Protein AF-A0A7V2REK2-F1 (afdb_monomer_lite)

Structure (mmCIF, N/CA/C/O backbone):
data_AF-A0A7V2REK2-F1
#
_entry.id   AF-A0A7V2REK2-F1
#
loop_
_atom_site.group_PDB
_atom_site.id
_atom_site.type_symbol
_atom_site.label_atom_id
_atom_site.label_alt_id
_atom_site.label_comp_id
_atom_site.label_asym_id
_atom_site.label_entity_id
_atom_site.label_seq_id
_atom_site.pdbx_PDB_ins_code
_atom_site.Cartn_x
_atom_site.Cartn_y
_atom_site.Cartn_z
_atom_site.occupancy
_atom_site.B_iso_or_equiv
_atom_site.auth_seq_id
_atom_site.auth_comp_id
_atom_site.auth_asym_id
_atom_site.auth_atom_id
_atom_site.pdbx_PDB_model_num
ATOM 1 N N . MET A 1 1 ? 23.535 -4.166 -19.316 1.00 35.09 1 MET A N 1
ATOM 2 C CA . MET A 1 1 ? 22.472 -5.156 -19.041 1.00 35.09 1 MET A CA 1
ATOM 3 C C . MET A 1 1 ? 22.459 -5.411 -17.543 1.00 35.09 1 MET A C 1
ATOM 5 O O . MET A 1 1 ? 23.514 -5.783 -17.042 1.00 35.09 1 MET A O 1
ATOM 9 N N . PRO A 1 2 ? 21.373 -5.144 -16.797 1.00 42.91 2 PRO A N 1
ATOM 10 C CA . PRO A 1 2 ? 21.335 -5.488 -15.381 1.00 42.91 2 PRO A CA 1
ATOM 11 C C . PRO A 1 2 ? 21.241 -7.012 -15.269 1.00 42.91 2 PRO A C 1
ATOM 13 O O . PRO A 1 2 ? 20.377 -7.633 -15.882 1.00 42.91 2 PRO A O 1
ATOM 16 N N . THR A 1 3 ? 22.185 -7.610 -14.554 1.00 43.03 3 THR A N 1
ATOM 17 C CA . THR A 1 3 ? 22.323 -9.055 -14.364 1.00 43.03 3 THR A CA 1
ATOM 18 C C . THR A 1 3 ? 21.290 -9.569 -13.356 1.00 43.03 3 THR A C 1
ATOM 20 O O . THR A 1 3 ? 20.980 -8.892 -12.370 1.00 43.03 3 THR A O 1
ATOM 23 N N . GLU A 1 4 ? 20.768 -10.778 -13.587 1.00 47.44 4 GLU A N 1
ATOM 24 C CA . GLU A 1 4 ? 19.707 -11.440 -12.802 1.00 47.44 4 GLU A CA 1
ATOM 25 C C . GLU A 1 4 ? 19.963 -11.483 -11.279 1.00 47.44 4 GLU A C 1
ATOM 27 O O . GLU A 1 4 ? 19.023 -11.529 -10.479 1.00 47.44 4 GLU A O 1
ATOM 32 N N . ASP A 1 5 ? 21.229 -11.400 -10.869 1.00 49.59 5 ASP A N 1
ATOM 33 C CA . ASP A 1 5 ? 21.678 -11.406 -9.474 1.00 49.59 5 ASP A CA 1
ATOM 34 C C . ASP A 1 5 ? 21.221 -10.152 -8.690 1.00 49.59 5 ASP A C 1
ATOM 36 O O . ASP A 1 5 ? 20.865 -10.198 -7.506 1.00 49.59 5 ASP A O 1
ATOM 40 N N . THR A 1 6 ? 21.098 -9.016 -9.384 1.00 59.19 6 THR A N 1
ATOM 41 C CA . THR A 1 6 ? 20.696 -7.728 -8.795 1.00 59.19 6 THR A CA 1
ATOM 42 C C . THR A 1 6 ? 19.248 -7.751 -8.285 1.00 59.19 6 THR A C 1
ATOM 44 O O . THR A 1 6 ? 18.934 -7.148 -7.250 1.00 59.19 6 THR A O 1
ATOM 47 N N . HIS A 1 7 ? 18.366 -8.487 -8.972 1.00 61.00 7 HIS A N 1
ATOM 48 C CA . HIS A 1 7 ? 16.931 -8.546 -8.672 1.00 61.00 7 HIS A CA 1
ATOM 49 C C . HIS A 1 7 ? 16.611 -9.431 -7.459 1.00 61.00 7 HIS A C 1
ATOM 51 O O . HIS A 1 7 ? 15.759 -9.065 -6.641 1.00 61.00 7 HIS A O 1
ATOM 57 N N . ARG A 1 8 ? 17.316 -10.562 -7.281 1.00 62.94 8 ARG A N 1
ATOM 58 C CA . ARG A 1 8 ? 17.163 -11.408 -6.078 1.00 62.94 8 ARG A CA 1
ATOM 59 C C . ARG A 1 8 ? 17.616 -10.676 -4.819 1.00 62.94 8 ARG A C 1
ATOM 61 O O . ARG A 1 8 ? 16.906 -10.704 -3.811 1.00 62.94 8 ARG A O 1
ATOM 68 N N . GLY A 1 9 ? 18.748 -9.973 -4.897 1.00 74.12 9 GLY A N 1
ATOM 69 C CA . GLY A 1 9 ? 19.238 -9.142 -3.799 1.00 74.12 9 GLY A CA 1
ATOM 70 C C . GLY A 1 9 ? 18.261 -8.023 -3.435 1.00 74.12 9 GLY A C 1
ATOM 71 O O . GLY A 1 9 ? 18.028 -7.771 -2.256 1.00 74.12 9 GLY A O 1
ATOM 72 N N . HIS A 1 10 ? 17.629 -7.388 -4.427 1.00 76.12 10 HIS A N 1
ATOM 73 C CA . HIS A 1 10 ? 16.693 -6.283 -4.199 1.00 76.12 10 HIS A CA 1
ATOM 74 C C . HIS A 1 10 ? 15.472 -6.683 -3.369 1.00 76.12 10 HIS A C 1
ATOM 76 O O . HIS A 1 10 ? 15.188 -6.060 -2.346 1.00 76.12 10 HIS A O 1
ATOM 82 N N . ARG A 1 11 ? 14.786 -7.763 -3.757 1.00 78.38 11 ARG A N 1
ATOM 83 C CA . ARG A 1 11 ? 13.596 -8.247 -3.041 1.00 78.38 11 ARG A CA 1
ATOM 84 C C . ARG A 1 11 ? 13.916 -8.616 -1.594 1.00 78.38 11 ARG A C 1
ATOM 86 O O . ARG A 1 11 ? 13.159 -8.270 -0.688 1.00 78.38 11 ARG A O 1
ATOM 93 N N . LYS A 1 12 ? 15.045 -9.298 -1.376 1.00 84.31 12 LYS A N 1
ATOM 94 C CA . LYS A 1 12 ? 15.512 -9.653 -0.032 1.00 84.31 12 LYS A CA 1
ATOM 95 C C . LYS A 1 12 ? 15.75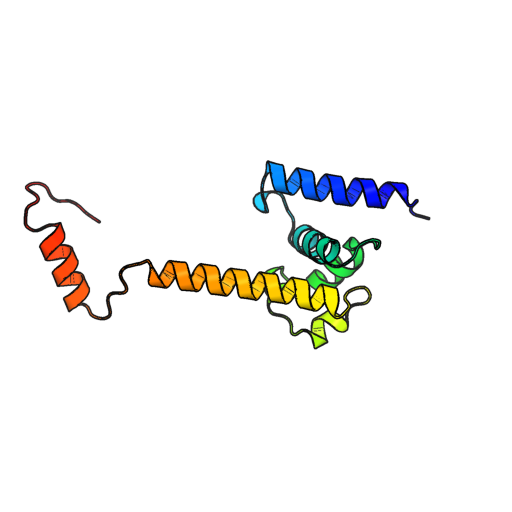5 -8.396 0.811 1.00 84.31 12 LYS A C 1
ATOM 97 O O . LYS A 1 12 ? 15.224 -8.316 1.913 1.00 84.31 12 LYS A O 1
ATOM 102 N N . ARG A 1 13 ? 16.439 -7.386 0.257 1.00 85.94 13 ARG A N 1
ATOM 103 C CA . ARG A 1 13 ? 16.687 -6.102 0.937 1.00 85.94 13 ARG A CA 1
ATOM 104 C C . ARG A 1 13 ? 15.401 -5.357 1.292 1.00 85.94 13 ARG A C 1
ATOM 106 O O . ARG A 1 13 ? 15.293 -4.870 2.412 1.00 85.94 13 ARG A O 1
ATOM 113 N N . LEU A 1 14 ? 14.420 -5.282 0.386 1.00 86.88 14 LEU A N 1
ATOM 114 C CA . LEU A 1 14 ? 13.128 -4.651 0.693 1.00 86.88 14 LEU A CA 1
ATOM 115 C C . LEU A 1 14 ? 12.398 -5.394 1.815 1.00 86.88 14 LEU A C 1
ATOM 117 O O . LEU A 1 14 ? 11.883 -4.767 2.737 1.00 86.88 14 LEU A O 1
ATOM 121 N N . ARG A 1 15 ? 12.396 -6.730 1.789 1.00 86.50 15 ARG A N 1
ATOM 122 C CA . ARG A 1 15 ? 11.782 -7.530 2.854 1.00 86.50 15 ARG A CA 1
ATOM 123 C C . ARG A 1 15 ? 12.475 -7.319 4.201 1.00 86.50 15 ARG A C 1
ATOM 125 O O . ARG A 1 15 ? 11.797 -7.125 5.202 1.00 86.50 15 ARG A O 1
ATOM 132 N N . GLU A 1 16 ? 13.804 -7.328 4.235 1.00 90.62 16 GLU A N 1
ATOM 133 C CA . GLU A 1 16 ? 14.584 -7.072 5.455 1.00 90.62 16 GLU A CA 1
ATOM 134 C C . GLU A 1 16 ? 14.349 -5.656 5.993 1.00 90.62 16 GLU A C 1
ATOM 136 O O . GLU A 1 16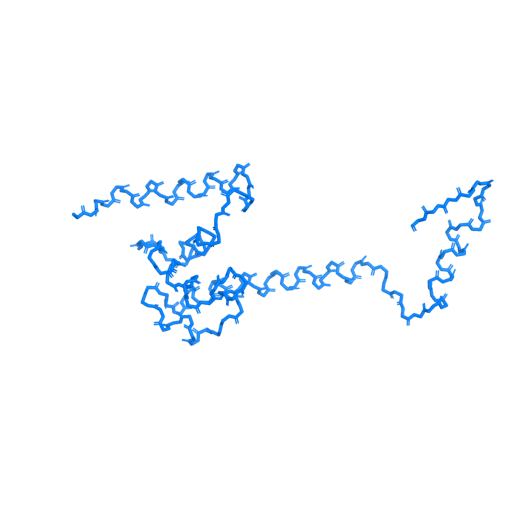 ? 14.141 -5.475 7.193 1.00 90.62 16 GLU A O 1
ATOM 141 N N . LYS A 1 17 ? 14.300 -4.657 5.105 1.00 91.44 17 LYS A N 1
ATOM 142 C CA . LYS A 1 17 ? 13.964 -3.270 5.447 1.00 91.44 17 LYS A CA 1
ATOM 143 C C . LYS A 1 17 ? 12.568 -3.173 6.069 1.00 91.44 17 LYS A C 1
ATOM 145 O O . LYS A 1 17 ? 12.416 -2.557 7.120 1.00 91.44 17 LYS A O 1
ATOM 150 N N . PHE A 1 18 ? 11.569 -3.835 5.479 1.00 91.50 18 PHE A N 1
ATOM 151 C CA . PHE A 1 18 ? 10.213 -3.891 6.035 1.00 91.50 18 PHE A CA 1
ATOM 152 C C . PHE A 1 18 ? 10.189 -4.535 7.425 1.00 91.50 18 PHE A C 1
ATOM 154 O O . PHE A 1 18 ? 9.593 -3.981 8.342 1.00 91.50 18 PHE A O 1
ATOM 161 N N . LEU A 1 19 ? 10.879 -5.663 7.613 1.00 90.31 19 LEU A N 1
ATOM 162 C CA . LEU A 1 19 ? 10.937 -6.339 8.913 1.00 90.31 19 LEU A CA 1
ATOM 163 C C . LEU A 1 19 ? 11.641 -5.499 9.991 1.00 90.31 19 LEU A C 1
ATOM 165 O O . LEU A 1 19 ? 11.288 -5.602 11.161 1.00 90.31 19 LEU A O 1
ATOM 169 N N . LYS A 1 20 ? 12.614 -4.661 9.612 1.00 91.75 20 LYS A N 1
ATOM 170 C CA . LYS A 1 20 ? 13.361 -3.808 10.546 1.00 91.75 20 LYS A CA 1
ATOM 171 C C . LYS A 1 20 ? 12.608 -2.540 10.960 1.00 91.75 20 LYS A C 1
ATOM 173 O O . LYS A 1 20 ? 12.687 -2.150 12.120 1.00 91.75 20 LYS A O 1
ATOM 178 N N . SER A 1 21 ? 11.952 -1.859 10.022 1.00 90.50 21 SER A N 1
ATOM 179 C CA . SER A 1 21 ? 11.414 -0.501 10.240 1.00 90.50 21 SER A CA 1
ATOM 180 C C . SER A 1 21 ? 9.948 -0.322 9.841 1.00 90.50 21 SER A C 1
ATOM 182 O O . SER A 1 21 ? 9.438 0.799 9.869 1.00 90.50 21 SER A O 1
ATOM 184 N N . GLY A 1 22 ? 9.268 -1.385 9.410 1.00 90.50 22 GLY A N 1
ATOM 185 C CA . GLY A 1 22 ? 7.981 -1.262 8.732 1.00 90.50 22 GLY A CA 1
ATOM 186 C C . GLY A 1 22 ? 8.090 -0.355 7.503 1.00 90.50 22 GLY A C 1
ATOM 187 O O . GLY A 1 22 ? 9.158 -0.219 6.901 1.00 90.50 22 GLY A O 1
ATOM 188 N N . LEU A 1 23 ? 6.988 0.313 7.158 1.00 90.00 23 LEU A N 1
ATOM 189 C CA . LEU A 1 23 ? 6.942 1.260 6.039 1.00 90.00 23 LEU A CA 1
ATOM 190 C C . LEU A 1 23 ? 7.578 2.625 6.349 1.00 90.00 23 LEU A C 1
ATOM 192 O O . LEU A 1 23 ? 7.816 3.388 5.424 1.00 90.00 23 LEU A O 1
ATOM 196 N N . ALA A 1 24 ? 7.910 2.934 7.609 1.00 89.56 24 ALA A N 1
ATOM 197 C CA . ALA A 1 24 ? 8.478 4.237 7.977 1.00 89.56 24 ALA A CA 1
ATOM 198 C C . ALA A 1 24 ? 9.836 4.520 7.306 1.00 89.56 24 ALA A C 1
ATOM 200 O O . ALA A 1 24 ? 10.209 5.672 7.116 1.00 89.56 24 ALA A O 1
ATOM 201 N N . GLY A 1 25 ? 10.576 3.471 6.934 1.00 86.69 25 GLY A N 1
ATOM 202 C CA . GLY A 1 25 ? 11.835 3.601 6.202 1.00 86.69 25 GLY A CA 1
ATOM 203 C C . GLY A 1 25 ? 11.684 3.698 4.681 1.00 86.69 25 GLY A C 1
ATOM 204 O O . GLY A 1 25 ? 12.702 3.778 3.994 1.00 86.69 25 GLY A O 1
ATOM 205 N N . PHE A 1 26 ? 10.472 3.607 4.133 1.00 92.75 26 PHE A N 1
ATOM 206 C CA . PHE A 1 26 ? 10.234 3.484 2.694 1.00 92.75 26 PHE A CA 1
ATOM 207 C C . PHE A 1 26 ? 9.842 4.821 2.071 1.00 92.75 26 PHE A C 1
ATOM 209 O O . PHE A 1 26 ? 9.051 5.575 2.630 1.00 92.75 26 PHE A O 1
ATOM 216 N N . HIS A 1 27 ? 10.334 5.069 0.862 1.00 93.94 27 HIS A N 1
ATOM 217 C CA . HIS A 1 27 ? 9.704 6.023 -0.043 1.00 93.94 27 HIS A CA 1
ATOM 218 C C . HIS A 1 27 ? 8.430 5.417 -0.647 1.00 93.94 27 HIS A C 1
ATOM 220 O O . HIS A 1 27 ? 8.367 4.207 -0.859 1.00 93.94 27 HIS A O 1
ATOM 226 N N . ASP A 1 28 ? 7.458 6.252 -1.019 1.00 94.44 28 ASP A N 1
ATOM 227 C CA . ASP A 1 28 ? 6.184 5.818 -1.615 1.00 94.44 28 ASP A CA 1
ATOM 228 C C . ASP A 1 28 ? 6.361 4.809 -2.761 1.00 94.44 28 ASP A C 1
ATOM 230 O O . ASP A 1 28 ? 5.710 3.766 -2.782 1.00 94.44 28 ASP A O 1
ATOM 234 N N . TYR A 1 29 ? 7.295 5.066 -3.685 1.00 95.12 29 TYR A N 1
ATOM 235 C CA . TYR A 1 29 ? 7.557 4.144 -4.794 1.00 95.12 29 TYR A CA 1
ATOM 236 C C . TYR A 1 29 ? 8.152 2.806 -4.328 1.00 95.12 29 TYR A C 1
ATOM 238 O O . TYR A 1 29 ? 7.891 1.788 -4.956 1.00 95.12 29 TYR A O 1
ATOM 246 N N . GLU A 1 30 ? 8.927 2.771 -3.236 1.00 93.94 30 GLU A N 1
ATOM 247 C CA . GLU A 1 30 ? 9.451 1.515 -2.681 1.00 93.94 30 GLU A CA 1
ATOM 248 C C . GLU A 1 30 ? 8.324 0.688 -2.048 1.00 93.94 30 GLU A C 1
ATOM 250 O O . GLU A 1 30 ? 8.373 -0.542 -2.077 1.00 93.94 30 GLU A O 1
ATOM 255 N N . VAL A 1 31 ? 7.298 1.344 -1.489 1.00 94.38 31 VAL A N 1
ATOM 256 C CA . VAL A 1 31 ? 6.097 0.659 -0.987 1.00 94.38 31 VAL A CA 1
ATOM 257 C C . VAL A 1 31 ? 5.334 0.026 -2.146 1.00 94.38 31 VAL A C 1
ATOM 259 O O . VAL A 1 31 ? 5.003 -1.158 -2.086 1.00 94.38 31 VAL A O 1
ATOM 262 N N . VAL A 1 32 ? 5.106 0.780 -3.225 1.00 95.00 32 VAL A N 1
ATOM 263 C CA . VAL A 1 32 ? 4.459 0.254 -4.438 1.00 95.00 32 VAL A CA 1
ATOM 264 C C . VAL A 1 32 ? 5.286 -0.882 -5.044 1.00 95.00 32 VAL A C 1
ATOM 266 O O . VAL A 1 32 ? 4.738 -1.924 -5.390 1.00 95.00 32 VAL A O 1
ATOM 269 N N . GLU A 1 33 ? 6.609 -0.737 -5.113 1.00 94.00 33 GLU A N 1
ATOM 270 C CA . GLU A 1 33 ? 7.505 -1.786 -5.603 1.00 94.00 33 GLU A CA 1
ATOM 271 C C . GLU A 1 33 ? 7.388 -3.068 -4.771 1.00 94.00 33 GLU A C 1
ATOM 273 O O . GLU A 1 33 ? 7.290 -4.165 -5.331 1.00 94.00 33 GLU A O 1
ATOM 278 N N . LEU A 1 34 ? 7.359 -2.942 -3.440 1.00 91.25 34 LEU A N 1
ATOM 279 C CA . LEU A 1 34 ? 7.173 -4.078 -2.547 1.00 91.25 34 LEU A CA 1
ATOM 280 C C . LEU A 1 34 ? 5.837 -4.774 -2.830 1.00 91.25 34 LEU A C 1
ATOM 282 O O . LEU A 1 34 ? 5.837 -5.993 -3.000 1.00 91.25 34 LEU A O 1
ATOM 286 N N . LEU A 1 35 ? 4.738 -4.024 -2.959 1.00 91.25 35 LEU A N 1
ATOM 287 C CA . LEU A 1 35 ? 3.412 -4.563 -3.289 1.00 91.25 35 LEU A CA 1
ATOM 288 C C . LEU A 1 35 ? 3.408 -5.321 -4.623 1.00 91.25 35 LEU A C 1
ATOM 290 O O . LEU A 1 35 ? 2.985 -6.476 -4.676 1.00 91.25 35 LEU A O 1
ATOM 294 N N . LEU A 1 36 ? 3.943 -4.714 -5.684 1.00 91.75 36 LEU A N 1
ATOM 295 C CA . LEU A 1 36 ? 4.049 -5.342 -7.005 1.00 91.75 36 LEU A CA 1
ATOM 296 C C . LEU A 1 36 ? 4.888 -6.630 -6.959 1.00 91.75 36 LEU A C 1
ATOM 298 O O . LEU A 1 36 ? 4.560 -7.622 -7.618 1.00 91.75 36 LEU A O 1
ATOM 302 N N . SER A 1 37 ? 5.940 -6.654 -6.134 1.00 88.25 37 SER A N 1
ATOM 303 C CA . SER A 1 37 ? 6.801 -7.828 -5.980 1.00 88.25 37 SER A CA 1
ATOM 304 C C . SER A 1 37 ? 6.099 -9.021 -5.317 1.00 88.25 37 SER A C 1
ATOM 306 O O . SER A 1 37 ? 6.503 -10.161 -5.561 1.00 88.25 37 SER A O 1
ATOM 308 N N . LEU A 1 38 ? 5.050 -8.789 -4.514 1.00 83.62 38 LEU A N 1
ATOM 309 C CA . LEU A 1 38 ? 4.256 -9.857 -3.892 1.00 83.62 38 LEU A CA 1
ATOM 310 C C . LEU A 1 38 ? 3.411 -10.605 -4.927 1.00 83.62 38 LEU A C 1
ATOM 312 O O . LEU A 1 38 ? 3.302 -11.825 -4.843 1.00 83.62 38 LEU A O 1
ATOM 316 N N . GLY A 1 39 ? 2.869 -9.887 -5.914 1.00 76.38 39 GLY A N 1
ATOM 317 C CA . GLY A 1 39 ? 2.085 -10.475 -7.001 1.00 76.38 39 GLY A CA 1
ATOM 318 C C . GLY A 1 39 ? 2.926 -10.992 -8.174 1.00 76.38 39 GLY A C 1
ATOM 319 O O . GLY A 1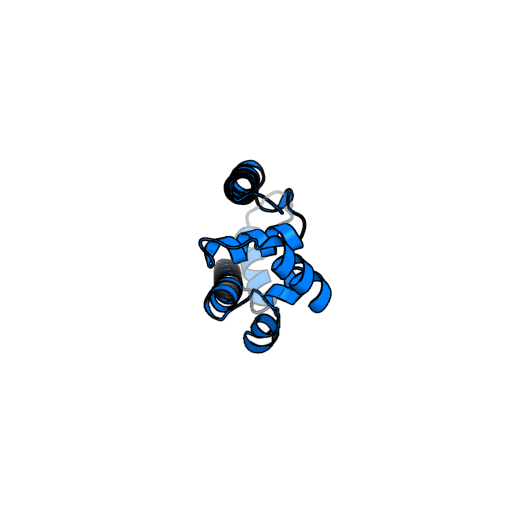 39 ? 2.497 -11.877 -8.908 1.00 76.38 39 GLY A O 1
ATOM 320 N N . THR A 1 40 ? 4.143 -10.477 -8.375 1.00 73.94 40 THR A N 1
ATOM 321 C CA . THR A 1 40 ? 4.951 -10.816 -9.560 1.00 73.94 40 THR A CA 1
ATOM 322 C C . THR A 1 40 ? 6.241 -11.561 -9.183 1.00 73.94 40 THR A C 1
ATOM 324 O O . THR A 1 40 ? 7.171 -10.956 -8.640 1.00 73.94 40 THR A O 1
ATOM 327 N N . PRO A 1 41 ? 6.378 -12.868 -9.494 1.00 64.38 41 PRO A N 1
ATOM 328 C CA . PRO A 1 41 ? 7.498 -13.685 -9.012 1.00 64.38 41 PRO A CA 1
ATOM 329 C C . PRO A 1 41 ? 8.888 -13.326 -9.568 1.00 64.38 41 PRO A C 1
ATOM 331 O O . PRO A 1 41 ? 9.887 -13.613 -8.910 1.00 64.38 41 PRO A O 1
ATOM 334 N N . ARG A 1 42 ? 8.998 -12.755 -10.781 1.00 65.62 42 ARG A N 1
ATOM 335 C CA . ARG A 1 42 ? 10.280 -12.684 -11.526 1.00 65.62 42 ARG A CA 1
ATOM 336 C C . ARG A 1 42 ? 10.444 -11.457 -12.443 1.00 65.62 42 ARG A C 1
ATOM 338 O O . ARG A 1 42 ? 10.958 -11.590 -13.547 1.00 65.62 42 ARG A O 1
ATOM 345 N N . ARG A 1 43 ? 10.004 -10.265 -12.027 1.00 70.44 43 ARG A N 1
ATOM 346 C CA . ARG A 1 43 ? 10.233 -9.020 -12.793 1.00 70.44 43 ARG A CA 1
ATOM 347 C C . ARG A 1 43 ? 10.746 -7.893 -11.905 1.00 70.44 43 ARG A C 1
ATOM 349 O O . ARG A 1 43 ? 10.446 -7.862 -10.711 1.00 70.44 43 ARG A O 1
ATOM 356 N N . ASP A 1 44 ? 11.517 -6.987 -12.502 1.00 82.06 44 ASP A N 1
ATOM 357 C CA . ASP A 1 44 ? 11.870 -5.714 -11.879 1.00 82.06 44 ASP A CA 1
ATOM 358 C C . ASP A 1 44 ? 10.601 -4.872 -11.709 1.00 82.06 44 ASP A C 1
ATOM 360 O O . ASP A 1 44 ? 9.984 -4.454 -12.686 1.00 82.06 44 ASP A O 1
ATOM 364 N N . CYS A 1 45 ? 10.187 -4.669 -10.460 1.00 89.94 45 CYS A N 1
ATOM 365 C CA . CYS A 1 45 ? 8.976 -3.924 -10.130 1.00 89.94 45 CYS A CA 1
ATOM 366 C C . CYS A 1 45 ? 9.260 -2.436 -9.878 1.00 89.94 45 CYS A C 1
ATOM 368 O O . CYS A 1 45 ? 8.330 -1.661 -9.655 1.00 89.94 45 CYS A O 1
ATOM 370 N N . LYS A 1 46 ? 10.530 -2.016 -9.918 1.00 91.00 46 LYS A N 1
ATOM 371 C CA . LYS A 1 46 ? 10.932 -0.649 -9.590 1.00 91.00 46 LYS A CA 1
ATOM 372 C C . LYS A 1 46 ? 10.458 0.359 -10.625 1.00 91.00 46 LYS A C 1
ATOM 374 O O . LYS A 1 46 ? 9.983 1.434 -10.266 1.00 91.00 46 LYS A O 1
ATOM 379 N N . ILE A 1 47 ? 10.595 0.017 -11.906 1.00 93.25 47 ILE A N 1
ATOM 380 C CA . ILE A 1 47 ? 10.140 0.856 -13.021 1.00 93.25 47 ILE A CA 1
ATOM 381 C C . ILE A 1 47 ? 8.617 1.058 -12.962 1.00 93.25 47 ILE A C 1
ATOM 383 O O . ILE A 1 47 ? 8.206 2.213 -12.839 1.00 93.25 47 ILE A O 1
ATOM 387 N N . PRO A 1 48 ? 7.775 0.001 -12.946 1.00 94.94 48 PRO A N 1
ATOM 388 C CA . PRO A 1 48 ? 6.326 0.189 -12.869 1.00 94.94 48 PRO A CA 1
ATOM 389 C C . PRO A 1 48 ? 5.889 0.912 -11.590 1.00 94.94 48 PRO A C 1
ATOM 391 O O . PRO A 1 48 ? 4.967 1.720 -11.635 1.00 94.94 48 PRO A O 1
ATOM 394 N N . ALA A 1 49 ? 6.576 0.707 -10.461 1.00 95.94 49 ALA A N 1
ATOM 395 C CA . ALA A 1 49 ? 6.285 1.442 -9.234 1.00 95.94 49 ALA A CA 1
ATOM 396 C C . ALA A 1 49 ? 6.547 2.950 -9.360 1.00 95.94 49 ALA A C 1
ATOM 398 O O . ALA A 1 49 ? 5.738 3.764 -8.911 1.00 95.94 49 ALA A O 1
ATOM 399 N N . LYS A 1 50 ? 7.662 3.342 -9.986 1.00 97.00 50 LYS A N 1
ATOM 400 C CA . LYS A 1 50 ? 7.965 4.755 -10.242 1.00 97.00 50 LYS A CA 1
ATOM 401 C C . LYS A 1 50 ? 6.990 5.380 -11.232 1.00 97.00 50 LYS A C 1
ATOM 403 O O . LYS A 1 50 ? 6.548 6.499 -10.986 1.00 97.00 50 LYS A O 1
ATOM 408 N N . GLU A 1 51 ? 6.629 4.675 -12.302 1.00 97.81 51 GLU A N 1
ATOM 409 C CA . GLU A 1 51 ? 5.633 5.176 -13.256 1.00 97.81 51 GLU A CA 1
ATOM 410 C C . GLU A 1 51 ? 4.244 5.297 -12.613 1.00 97.81 51 GLU A C 1
ATOM 412 O O . GLU A 1 51 ? 3.552 6.282 -12.856 1.00 97.81 51 GLU A O 1
ATOM 417 N N . ALA A 1 52 ? 3.867 4.387 -11.708 1.00 97.88 52 ALA A N 1
ATOM 418 C CA . ALA A 1 52 ? 2.635 4.515 -10.930 1.00 97.88 52 ALA A CA 1
ATOM 419 C C . ALA A 1 52 ? 2.642 5.766 -10.048 1.00 97.88 52 ALA A C 1
ATOM 421 O O . ALA A 1 52 ? 1.697 6.550 -10.086 1.00 97.88 52 ALA A O 1
ATOM 422 N N . ILE A 1 53 ? 3.726 6.014 -9.311 1.00 98.25 53 ILE A N 1
ATOM 423 C CA . ILE A 1 53 ? 3.855 7.243 -8.515 1.00 98.25 53 ILE A CA 1
ATOM 424 C C . ILE A 1 53 ? 3.850 8.489 -9.400 1.00 98.25 53 ILE A C 1
ATOM 426 O O . ILE A 1 53 ? 3.224 9.483 -9.052 1.00 98.25 53 ILE A O 1
ATOM 430 N N . LYS A 1 54 ? 4.489 8.449 -10.567 1.00 98.12 54 LYS A N 1
ATOM 431 C CA . LYS A 1 54 ? 4.488 9.567 -11.514 1.00 98.12 54 LYS A CA 1
ATOM 43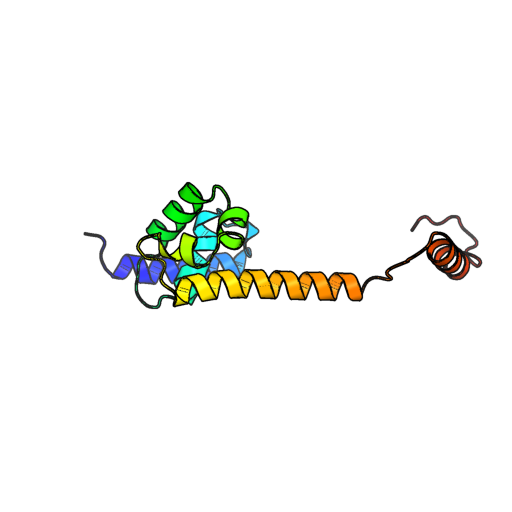2 C C . LYS A 1 54 ? 3.095 9.847 -12.087 1.00 98.12 54 LYS A C 1
ATOM 434 O O . LYS A 1 54 ? 2.743 11.010 -12.245 1.00 98.12 54 LYS A O 1
ATOM 439 N N . LYS A 1 55 ? 2.308 8.806 -12.379 1.00 98.19 55 LYS A N 1
ATOM 440 C CA . LYS A 1 55 ? 0.945 8.927 -12.921 1.00 98.19 55 LYS A CA 1
ATOM 441 C C . LYS A 1 55 ? -0.070 9.365 -11.862 1.00 98.19 55 LYS A C 1
ATOM 443 O O . LYS A 1 55 ? -0.917 10.201 -12.150 1.00 98.19 55 LYS A O 1
ATOM 448 N N . PHE A 1 56 ? 0.021 8.823 -10.647 1.00 97.88 56 PHE A N 1
ATOM 449 C CA . PHE A 1 56 ? -0.986 9.010 -9.592 1.00 97.88 56 PHE A CA 1
ATOM 450 C C . PHE A 1 56 ? -0.527 9.923 -8.439 1.00 97.88 56 PHE A C 1
ATOM 452 O O . PHE A 1 56 ? -1.258 10.142 -7.472 1.00 97.88 56 PHE A O 1
ATOM 459 N N . GLY A 1 57 ? 0.688 10.464 -8.520 1.00 96.56 57 GLY A N 1
ATOM 460 C CA . GLY A 1 57 ? 1.268 11.472 -7.629 1.00 96.56 57 GLY A CA 1
ATOM 461 C C . GLY A 1 57 ? 1.780 10.949 -6.284 1.00 96.56 57 GLY A C 1
ATOM 462 O O . GLY A 1 57 ? 2.859 11.337 -5.845 1.00 96.56 57 GLY A O 1
ATOM 463 N N . THR A 1 58 ? 1.020 10.084 -5.612 1.00 95.75 58 THR A N 1
ATOM 464 C CA . THR A 1 58 ? 1.311 9.620 -4.241 1.00 95.75 58 THR A CA 1
ATOM 465 C C . THR A 1 58 ? 0.991 8.140 -4.068 1.00 95.75 58 THR A C 1
ATOM 467 O O . THR A 1 58 ? 0.220 7.580 -4.851 1.00 95.75 58 THR A O 1
ATOM 470 N N . LEU A 1 59 ? 1.496 7.506 -3.001 1.00 94.81 59 LEU A N 1
ATOM 471 C CA . LEU A 1 59 ? 1.085 6.142 -2.633 1.00 94.81 59 LEU A CA 1
ATOM 472 C C . LEU A 1 59 ? -0.442 6.022 -2.492 1.00 94.81 59 LEU A C 1
ATOM 474 O O . LEU A 1 59 ? -1.034 5.048 -2.955 1.00 94.81 59 LEU A O 1
ATOM 478 N N . ARG A 1 60 ? -1.089 7.028 -1.889 1.00 94.38 60 ARG A N 1
ATOM 479 C CA . ARG A 1 60 ? -2.552 7.078 -1.779 1.00 94.38 60 ARG A CA 1
ATOM 480 C C . ARG A 1 60 ? -3.210 7.064 -3.157 1.00 94.38 60 ARG A C 1
ATOM 482 O O . ARG A 1 60 ? -4.133 6.283 -3.364 1.00 94.38 60 ARG A O 1
ATOM 489 N N . GLY A 1 61 ? -2.714 7.883 -4.084 1.00 96.88 61 GLY A N 1
ATOM 490 C CA . GLY A 1 61 ? -3.221 7.937 -5.454 1.00 96.88 61 GLY A CA 1
ATOM 491 C C . GLY A 1 61 ? -3.110 6.589 -6.165 1.00 96.88 61 GLY A C 1
ATOM 492 O O . GLY A 1 61 ? -4.068 6.158 -6.795 1.00 96.88 61 GLY A O 1
ATOM 493 N N . VAL A 1 62 ? -1.992 5.875 -5.995 1.00 97.62 62 VAL A N 1
ATOM 494 C CA . VAL A 1 62 ? -1.814 4.521 -6.555 1.00 97.62 62 VAL A CA 1
ATOM 495 C C . VAL A 1 62 ? -2.824 3.531 -5.969 1.00 97.62 62 VAL A C 1
ATOM 497 O O . VAL A 1 62 ? -3.390 2.727 -6.702 1.00 97.62 62 VAL A O 1
ATOM 500 N N . LEU A 1 63 ? -3.068 3.578 -4.656 1.00 95.81 63 LEU A N 1
ATOM 501 C CA . LEU A 1 63 ? -4.052 2.703 -4.011 1.00 95.81 63 LEU A CA 1
ATOM 502 C C . LEU A 1 63 ? -5.481 3.026 -4.478 1.00 95.81 63 LEU A C 1
ATOM 504 O O . LEU A 1 63 ? -6.281 2.114 -4.675 1.00 95.81 63 LEU A O 1
ATOM 508 N N . GLU A 1 64 ? -5.819 4.303 -4.670 1.00 94.88 64 GLU A N 1
ATOM 509 C CA . GLU A 1 64 ? -7.152 4.755 -5.095 1.00 94.88 64 GLU A CA 1
ATOM 510 C C . GLU A 1 64 ? -7.437 4.541 -6.593 1.00 94.88 64 GLU A C 1
ATOM 512 O O . GLU A 1 64 ? -8.579 4.217 -6.919 1.00 94.88 64 GLU A O 1
ATOM 517 N N . ALA A 1 65 ? -6.428 4.600 -7.468 1.00 97.00 65 ALA A N 1
ATOM 518 C CA . ALA A 1 65 ? -6.551 4.407 -8.921 1.00 97.00 65 ALA A CA 1
ATOM 519 C C . ALA A 1 65 ? -7.307 3.127 -9.303 1.00 97.00 65 ALA A C 1
ATOM 521 O O . ALA A 1 65 ? -7.077 2.080 -8.705 1.00 97.00 65 ALA A O 1
ATOM 522 N N . SER A 1 66 ? -8.205 3.176 -10.285 1.00 96.81 66 SER A N 1
ATOM 523 C CA . SER A 1 66 ? -8.971 1.998 -10.723 1.00 96.81 66 SER A CA 1
ATOM 524 C C . SER A 1 66 ? -8.071 0.886 -11.283 1.00 96.81 66 SER A C 1
ATOM 526 O O . SER A 1 66 ? -6.935 1.129 -11.691 1.00 96.81 66 SER A O 1
ATOM 528 N N . THR A 1 67 ? -8.574 -0.353 -11.305 1.00 96.38 67 THR A N 1
ATOM 529 C CA . THR A 1 67 ? -7.845 -1.497 -11.878 1.00 96.38 67 THR A CA 1
ATOM 530 C C . THR A 1 67 ? -7.442 -1.220 -13.330 1.00 96.38 67 THR A C 1
ATOM 532 O O . THR A 1 67 ? -6.278 -1.400 -13.675 1.00 96.38 67 THR A O 1
ATOM 535 N N . ASP A 1 68 ? -8.354 -0.668 -14.135 1.00 97.31 68 ASP A N 1
ATOM 536 C CA . ASP A 1 68 ? -8.102 -0.329 -15.540 1.00 97.31 68 ASP A CA 1
ATOM 537 C C . ASP A 1 68 ? -6.987 0.720 -15.691 1.00 97.31 68 ASP A C 1
ATOM 539 O O . ASP A 1 68 ? -6.110 0.596 -16.545 1.00 97.31 68 ASP A O 1
ATOM 543 N N . GLU A 1 69 ? -6.963 1.750 -14.839 1.00 97.69 69 GLU A N 1
ATOM 544 C CA . GLU A 1 69 ? -5.913 2.777 -14.867 1.00 97.69 69 GLU A CA 1
ATOM 545 C C . GLU A 1 69 ? -4.543 2.244 -14.443 1.00 97.69 69 GLU A C 1
ATOM 547 O O . GLU A 1 69 ? -3.520 2.714 -14.960 1.00 97.69 69 GLU A O 1
ATOM 552 N N . LEU A 1 70 ? -4.519 1.307 -13.490 1.00 96.94 70 LEU A N 1
ATOM 553 C CA . LEU A 1 70 ? -3.310 0.620 -13.042 1.00 96.94 70 LEU A CA 1
ATOM 554 C C . LEU A 1 70 ? -2.755 -0.271 -14.157 1.00 96.94 70 LEU A C 1
ATOM 556 O O . LEU A 1 70 ? -1.554 -0.233 -14.414 1.00 96.94 70 LEU A O 1
ATOM 560 N N . GLU A 1 71 ? -3.621 -1.011 -14.850 1.00 96.31 71 GLU A N 1
ATOM 561 C CA . GLU A 1 71 ? -3.244 -1.922 -15.939 1.00 96.31 71 GLU A CA 1
ATOM 562 C C . GLU A 1 71 ? -2.727 -1.214 -17.201 1.00 96.31 71 GLU A C 1
ATOM 564 O O . GLU A 1 71 ? -2.018 -1.812 -18.008 1.00 96.31 71 GLU A O 1
ATOM 569 N N . GLN A 1 72 ? -2.994 0.086 -17.351 1.00 97.12 72 GLN A N 1
ATOM 570 C CA . GLN A 1 72 ? -2.371 0.912 -18.394 1.00 97.12 72 GLN A CA 1
ATOM 571 C C . GLN A 1 72 ? -0.860 1.116 -18.188 1.00 97.12 72 GLN A C 1
ATOM 573 O O . GLN A 1 72 ? -0.185 1.610 -19.092 1.00 97.12 72 GLN A O 1
ATOM 578 N N . ILE A 1 73 ? -0.320 0.809 -17.005 1.00 96.25 73 ILE A N 1
ATOM 579 C CA . ILE A 1 73 ? 1.113 0.921 -16.729 1.00 96.25 73 ILE A CA 1
ATOM 580 C C . ILE A 1 73 ? 1.795 -0.382 -17.129 1.00 96.25 73 ILE A C 1
ATOM 582 O O . ILE A 1 73 ? 1.529 -1.444 -16.564 1.00 96.25 73 ILE A O 1
ATOM 586 N N . GLU A 1 74 ? 2.744 -0.293 -18.059 1.00 93.00 74 GLU A N 1
ATOM 587 C CA . GLU A 1 74 ? 3.543 -1.444 -18.465 1.00 93.00 74 GLU A CA 1
ATOM 588 C C . GLU A 1 74 ? 4.232 -2.088 -17.249 1.00 93.00 74 GLU A C 1
ATOM 590 O O . GLU A 1 74 ? 4.963 -1.444 -16.496 1.00 93.00 74 GLU A O 1
ATOM 595 N N . GLY A 1 75 ? 3.981 -3.383 -17.046 1.00 90.00 75 GLY A N 1
ATOM 596 C CA . GLY A 1 75 ? 4.490 -4.135 -15.897 1.00 90.00 75 GLY A CA 1
ATOM 597 C C . GLY A 1 75 ? 3.509 -4.269 -14.728 1.00 90.00 75 GLY A C 1
ATOM 598 O O . GLY A 1 75 ? 3.768 -5.080 -13.836 1.00 90.00 75 GLY A O 1
ATOM 599 N N . ILE A 1 76 ? 2.369 -3.574 -14.749 1.00 93.75 76 ILE A N 1
ATOM 600 C CA . ILE A 1 76 ? 1.252 -3.791 -13.821 1.00 93.75 76 ILE A CA 1
ATOM 601 C C . ILE A 1 76 ? 0.143 -4.523 -14.579 1.00 93.75 76 ILE A C 1
ATOM 603 O O . ILE A 1 76 ? -0.590 -3.932 -15.351 1.00 93.75 76 ILE A O 1
ATOM 607 N N . GLY A 1 77 ? 0.043 -5.838 -14.384 1.00 92.56 77 GLY A N 1
ATOM 608 C CA . GLY A 1 77 ? -1.067 -6.634 -14.921 1.00 92.56 77 GLY A CA 1
ATOM 609 C C . GLY A 1 77 ? -2.154 -6.888 -13.878 1.00 92.56 77 GLY A C 1
ATOM 610 O O . GLY A 1 77 ? -1.963 -6.590 -12.696 1.00 92.56 77 GLY A O 1
ATOM 611 N N . ALA A 1 78 ? -3.234 -7.550 -14.295 1.00 93.06 78 ALA A N 1
ATOM 612 C CA . ALA A 1 78 ? -4.402 -7.849 -13.461 1.00 93.06 78 ALA A CA 1
ATOM 613 C C . ALA A 1 78 ? -4.079 -8.436 -12.080 1.00 93.06 78 ALA A C 1
ATOM 615 O O . ALA A 1 78 ? -4.670 -8.044 -11.078 1.00 93.06 78 ALA A O 1
ATOM 616 N N . HIS A 1 79 ? -3.092 -9.331 -11.984 1.00 91.94 79 HIS A N 1
ATOM 617 C CA . HIS A 1 79 ? -2.709 -9.913 -10.696 1.00 91.94 79 HIS A CA 1
ATOM 618 C C . HIS A 1 79 ? -2.057 -8.892 -9.742 1.00 91.94 79 HIS A C 1
ATOM 620 O O . HIS A 1 79 ? -2.348 -8.874 -8.547 1.00 91.94 79 HIS A O 1
ATOM 626 N N . SER A 1 80 ? -1.204 -8.008 -10.266 1.00 92.62 80 SER A N 1
ATOM 627 C CA . SER A 1 80 ? -0.595 -6.926 -9.485 1.00 92.62 80 SER A CA 1
ATOM 628 C C . SER A 1 80 ? -1.624 -5.866 -9.099 1.00 92.62 80 SER A C 1
ATOM 630 O O . SER A 1 80 ? -1.629 -5.414 -7.954 1.00 92.62 80 SER A O 1
ATOM 632 N N . ALA A 1 81 ? -2.519 -5.507 -10.023 1.00 94.94 81 ALA A N 1
ATOM 633 C CA . ALA A 1 81 ? -3.606 -4.571 -9.759 1.00 94.94 81 ALA A CA 1
ATOM 634 C C . ALA A 1 81 ? -4.560 -5.115 -8.679 1.00 94.94 81 ALA A C 1
ATOM 636 O O . ALA A 1 81 ? -4.860 -4.411 -7.714 1.00 94.94 81 ALA A O 1
ATOM 637 N N . PHE A 1 82 ? -4.929 -6.400 -8.758 1.00 94.31 82 PHE A N 1
ATOM 638 C CA . PHE A 1 82 ? -5.669 -7.095 -7.702 1.00 94.31 82 PHE A CA 1
ATOM 639 C C . PHE A 1 82 ? -4.946 -7.020 -6.352 1.00 94.31 82 PHE A C 1
ATOM 641 O O . PHE A 1 82 ? -5.570 -6.681 -5.352 1.00 94.31 82 PHE A O 1
ATOM 648 N N . GLY A 1 83 ? -3.635 -7.280 -6.310 1.00 93.38 83 GLY A N 1
ATOM 649 C CA . GLY A 1 83 ? -2.849 -7.194 -5.076 1.00 93.38 83 GLY A CA 1
ATOM 650 C C . GLY A 1 83 ? -2.868 -5.798 -4.441 1.00 93.38 83 GLY A C 1
ATOM 651 O O . GLY A 1 83 ? -3.051 -5.674 -3.229 1.00 93.38 83 GLY A O 1
ATOM 652 N N . ILE A 1 84 ? -2.743 -4.743 -5.253 1.00 94.44 84 ILE A N 1
ATOM 653 C CA . ILE A 1 84 ? -2.845 -3.346 -4.798 1.00 94.44 84 ILE A CA 1
ATOM 654 C C . ILE A 1 84 ? -4.238 -3.079 -4.208 1.00 94.44 84 ILE A C 1
ATOM 656 O O . ILE A 1 84 ? -4.349 -2.545 -3.101 1.00 94.44 84 ILE A O 1
ATOM 660 N N . LYS A 1 85 ? -5.299 -3.496 -4.908 1.00 94.81 85 LYS A N 1
ATOM 661 C CA . LYS A 1 85 ? -6.685 -3.322 -4.450 1.00 94.81 85 LYS A CA 1
ATOM 662 C C . LYS A 1 85 ? -7.010 -4.114 -3.198 1.00 94.81 85 LYS A C 1
ATOM 664 O O . LYS A 1 85 ? -7.637 -3.575 -2.291 1.00 94.81 85 LYS A O 1
ATOM 669 N N . LEU A 1 86 ? -6.518 -5.340 -3.094 1.00 94.56 86 LEU A N 1
ATOM 670 C CA . LEU A 1 86 ? -6.693 -6.166 -1.909 1.00 94.56 86 LEU A CA 1
ATOM 671 C C . LEU A 1 86 ? -6.112 -5.483 -0.667 1.00 94.56 86 LEU A C 1
ATOM 673 O O . LEU A 1 86 ? -6.773 -5.433 0.365 1.00 94.56 86 LEU A O 1
ATOM 677 N N . VAL A 1 87 ? -4.905 -4.918 -0.759 1.00 92.69 87 VAL A N 1
ATOM 678 C CA . VAL A 1 87 ? -4.288 -4.213 0.377 1.00 92.69 87 VAL A CA 1
ATOM 679 C C . VAL A 1 87 ? -5.091 -2.976 0.772 1.00 92.69 87 VAL A C 1
ATOM 681 O O . VAL A 1 87 ? -5.276 -2.731 1.966 1.00 92.69 87 VAL A O 1
ATOM 684 N N . GLN A 1 88 ? -5.606 -2.221 -0.202 1.00 93.06 88 GLN A N 1
ATOM 685 C CA . GLN A 1 88 ? -6.488 -1.090 0.076 1.00 93.06 88 GLN A CA 1
ATOM 686 C C . GLN A 1 88 ? -7.763 -1.530 0.813 1.00 93.06 88 GLN A C 1
ATOM 688 O O . GLN A 1 88 ? -8.112 -0.932 1.831 1.00 93.06 88 GLN A O 1
ATOM 693 N N . GLU A 1 89 ? -8.442 -2.568 0.328 1.00 93.75 89 GLU A N 1
ATOM 694 C CA . GLU A 1 89 ? -9.690 -3.056 0.924 1.00 93.75 89 GLU A CA 1
ATOM 695 C C . GLU A 1 89 ? -9.468 -3.654 2.318 1.00 93.75 89 GLU A C 1
ATOM 697 O O . GLU A 1 89 ? -10.214 -3.347 3.245 1.00 93.75 89 GLU A O 1
ATOM 702 N N . VAL A 1 90 ? -8.384 -4.409 2.525 1.00 92.44 90 VAL A N 1
ATOM 703 C CA . VAL A 1 90 ? -8.010 -4.911 3.858 1.00 92.44 90 VAL A CA 1
ATOM 704 C C . VAL A 1 90 ? -7.736 -3.758 4.824 1.00 92.44 90 VAL A C 1
ATOM 706 O O . VAL A 1 90 ? -8.185 -3.797 5.970 1.00 92.44 90 VAL A O 1
ATOM 709 N N . ALA A 1 91 ? -7.040 -2.707 4.380 1.00 88.44 91 ALA A N 1
ATOM 710 C CA . ALA A 1 91 ? -6.807 -1.528 5.209 1.00 88.44 91 ALA A CA 1
ATOM 711 C C . ALA A 1 91 ? -8.122 -0.810 5.564 1.00 88.44 91 ALA A C 1
ATOM 713 O O . ALA A 1 91 ? -8.299 -0.393 6.711 1.00 88.44 91 ALA A O 1
ATOM 714 N N . ARG A 1 92 ? -9.061 -0.698 4.614 1.00 86.94 92 ARG A N 1
ATOM 715 C CA . ARG A 1 92 ? -10.398 -0.126 4.849 1.00 86.94 92 ARG A CA 1
ATOM 716 C C . ARG A 1 92 ? -11.198 -0.949 5.855 1.00 86.94 92 ARG A C 1
ATOM 718 O O . ARG A 1 92 ? -11.733 -0.366 6.797 1.00 86.94 92 ARG A O 1
ATOM 725 N N . GLU A 1 93 ? -11.235 -2.271 5.709 1.00 88.50 93 GLU A N 1
ATOM 726 C CA . GLU A 1 93 ? -11.977 -3.145 6.625 1.00 88.50 93 GLU A CA 1
ATOM 727 C C . GLU A 1 93 ? -11.366 -3.130 8.036 1.00 88.50 93 GLU A C 1
ATOM 729 O O . GLU A 1 93 ? -12.091 -3.006 9.022 1.00 88.50 93 GLU A O 1
ATOM 734 N N . TYR A 1 94 ? -10.032 -3.125 8.149 1.00 85.38 94 TYR A N 1
ATOM 735 C CA . TYR A 1 94 ? -9.341 -2.959 9.432 1.00 85.38 94 TYR A CA 1
ATOM 736 C C . TYR A 1 94 ? -9.689 -1.626 10.116 1.00 85.38 94 TYR A C 1
ATOM 738 O O . TYR A 1 94 ? -9.978 -1.586 11.315 1.00 85.38 94 TYR A O 1
ATOM 746 N N . LEU A 1 95 ? -9.687 -0.518 9.366 1.00 81.44 95 LEU A N 1
ATOM 747 C CA . LEU A 1 95 ? -10.045 0.798 9.903 1.00 81.44 95 LEU A CA 1
ATOM 748 C C . LEU A 1 95 ? -11.520 0.869 10.310 1.00 81.44 95 LEU A C 1
ATOM 750 O O . LEU A 1 95 ? -11.831 1.431 11.360 1.00 81.44 95 LEU A O 1
ATOM 754 N N . LYS A 1 96 ? -12.416 0.271 9.523 1.00 79.88 96 LYS A N 1
ATOM 755 C CA . LYS A 1 96 ? -13.845 0.170 9.832 1.00 79.88 96 LYS A CA 1
ATOM 756 C C . LYS A 1 96 ? -14.085 -0.619 11.120 1.00 79.88 96 LYS A C 1
ATOM 758 O O . LYS A 1 96 ? -14.808 -0.133 11.986 1.00 79.88 96 LYS A O 1
ATOM 763 N N . ALA A 1 97 ? -13.429 -1.767 11.295 1.00 77.44 97 ALA A N 1
ATOM 764 C CA . ALA A 1 97 ? -13.496 -2.545 12.534 1.00 77.44 97 ALA A CA 1
ATOM 765 C C . ALA A 1 97 ? -13.010 -1.730 13.746 1.00 77.44 97 ALA A C 1
ATOM 767 O O . ALA A 1 97 ? -13.683 -1.669 14.771 1.00 77.44 97 ALA A O 1
ATOM 768 N N . LYS A 1 98 ? -11.901 -0.994 13.598 1.00 74.44 98 LYS A N 1
ATOM 769 C CA . LYS A 1 98 ? -11.367 -0.122 14.657 1.00 74.44 98 LYS A CA 1
ATOM 770 C C . LYS A 1 98 ? -12.303 1.034 15.035 1.00 74.44 98 LYS A C 1
ATOM 772 O O . LYS A 1 98 ? -12.233 1.526 16.159 1.00 74.44 98 LYS A O 1
ATOM 777 N N . ILE A 1 99 ? -13.129 1.511 14.103 1.00 75.62 99 ILE A N 1
ATOM 778 C CA . ILE A 1 99 ? -14.159 2.522 14.385 1.00 75.62 99 ILE A CA 1
ATOM 779 C C . ILE A 1 99 ? -15.314 1.896 15.171 1.00 75.62 99 ILE A C 1
ATOM 781 O O . ILE A 1 99 ? -15.785 2.517 16.117 1.00 75.62 99 ILE A O 1
ATOM 785 N N . LEU A 1 100 ? -15.738 0.679 14.814 1.00 66.25 100 LEU A N 1
ATOM 786 C CA . LEU A 1 100 ? -16.816 -0.040 15.505 1.00 66.25 100 LEU A CA 1
ATOM 787 C C . LEU A 1 100 ? -16.445 -0.442 16.943 1.00 66.25 100 LEU A C 1
ATOM 789 O O . LEU A 1 100 ? -17.319 -0.460 17.803 1.00 66.25 100 LEU A O 1
ATOM 793 N N . ASP A 1 101 ? -15.163 -0.695 17.214 1.00 62.44 101 ASP A N 1
ATOM 794 C CA . ASP A 1 101 ? -14.647 -0.981 18.563 1.00 62.44 101 ASP A CA 1
ATOM 795 C C . ASP A 1 101 ? -14.541 0.257 19.470 1.00 62.44 101 ASP A C 1
ATOM 797 O O . ASP A 1 101 ? -14.281 0.141 20.670 1.00 62.44 101 ASP A O 1
ATOM 801 N N . LYS A 1 102 ? -14.719 1.465 18.926 1.00 61.28 102 LYS A N 1
ATOM 802 C CA . LYS A 1 102 ? -14.785 2.683 19.735 1.00 61.28 102 LYS A CA 1
ATOM 803 C C . LYS A 1 102 ? -16.239 2.975 20.085 1.00 61.28 102 LYS A C 1
ATOM 805 O O . LYS A 1 102 ? -17.101 2.814 19.224 1.00 61.28 102 LYS A O 1
ATOM 810 N N . PRO A 1 103 ? -16.532 3.457 21.306 1.00 59.28 103 PRO A N 1
ATOM 811 C CA . PRO A 1 103 ? -17.884 3.870 21.642 1.00 59.28 103 PRO A CA 1
ATOM 812 C C . PRO A 1 103 ? -18.302 4.999 20.693 1.00 59.28 103 PRO A C 1
ATOM 814 O O . PRO A 1 103 ? -17.787 6.117 20.744 1.00 59.28 103 PRO A O 1
ATOM 817 N N . PHE A 1 104 ? -19.182 4.656 19.756 1.00 64.56 104 PHE A N 1
ATOM 818 C CA . PHE A 1 104 ? -19.748 5.580 18.790 1.00 64.56 104 PHE A CA 1
ATOM 819 C C . PHE A 1 104 ? -20.943 6.255 19.450 1.00 64.56 104 PHE A C 1
ATOM 821 O O . PHE A 1 104 ? -22.043 5.707 19.450 1.00 64.56 104 PHE A O 1
ATOM 828 N N . TYR A 1 105 ? -20.712 7.420 20.049 1.00 71.31 105 TYR A N 1
ATOM 829 C CA . TYR A 1 105 ? -21.786 8.200 20.651 1.00 71.31 105 TYR A CA 1
ATOM 830 C C . TYR A 1 105 ? -22.561 8.931 19.552 1.00 71.31 105 TYR A C 1
ATOM 832 O O . TYR A 1 105 ? -21.998 9.742 18.813 1.00 71.31 105 TYR A O 1
ATOM 840 N N . LYS A 1 106 ? -23.854 8.639 19.423 1.00 73.56 106 LYS A N 1
ATOM 841 C CA . LYS A 1 106 ? -24.737 9.202 18.388 1.00 73.56 106 LYS A CA 1
ATOM 842 C C . LYS A 1 106 ? -25.392 10.516 18.801 1.00 73.56 106 LYS A C 1
ATOM 844 O O . LYS A 1 106 ? -26.051 11.153 17.982 1.00 73.56 106 LYS A O 1
ATOM 849 N N . SER A 1 107 ? -25.230 10.927 20.055 1.00 77.75 107 SER A N 1
ATOM 850 C CA . SER A 1 107 ? -25.820 12.150 20.590 1.00 77.75 107 SER A CA 1
ATOM 851 C C . SER A 1 107 ? -24.969 12.752 21.705 1.00 77.75 107 SER A C 1
ATOM 853 O O . SER A 1 107 ? -24.191 12.065 22.367 1.00 77.75 107 SER A O 1
ATOM 855 N N . SER A 1 108 ? -25.157 14.050 21.948 1.00 81.12 108 SER A N 1
ATOM 856 C CA . SER A 1 108 ? -24.594 14.732 23.118 1.00 81.12 108 SER A CA 1
ATOM 857 C C . SER A 1 108 ? -25.057 14.099 24.435 1.00 81.12 108 SER A C 1
ATOM 859 O O . SER A 1 108 ? -24.296 14.095 25.398 1.00 81.12 108 SER A O 1
ATOM 861 N N . GLN A 1 109 ? -26.261 13.516 24.462 1.00 80.44 109 GLN A N 1
ATOM 862 C CA . GLN A 1 109 ? -26.794 12.807 25.623 1.00 80.44 109 GLN A CA 1
ATOM 863 C C . GLN A 1 109 ? -26.008 11.524 25.922 1.00 80.44 109 GLN A C 1
ATOM 865 O O . GLN A 1 109 ? -25.630 11.306 27.064 1.00 80.44 109 GLN A O 1
ATOM 870 N N . GLU A 1 110 ? -25.673 10.721 24.908 1.00 80.19 110 GLU A N 1
ATOM 871 C CA . GLU A 1 110 ? -24.868 9.502 25.098 1.00 80.19 110 GLU A CA 1
ATOM 872 C C . GLU A 1 110 ? -23.453 9.815 25.612 1.00 80.19 110 GLU A C 1
ATOM 874 O O . GLU A 1 110 ? -22.918 9.094 26.458 1.00 80.19 110 GLU A O 1
ATOM 879 N N . ILE A 1 111 ? -22.859 10.922 25.149 1.00 80.50 111 ILE A N 1
ATOM 880 C CA . ILE A 1 111 ? -21.573 11.417 25.663 1.00 80.50 111 ILE A CA 1
ATOM 881 C C . ILE A 1 111 ? -21.723 11.873 27.119 1.00 80.50 111 ILE A C 1
ATOM 883 O O . ILE A 1 111 ? -20.892 11.518 27.958 1.00 80.50 111 ILE A O 1
ATOM 887 N N . PHE A 1 112 ? -22.777 12.639 27.431 1.00 83.69 112 PHE A N 1
ATOM 888 C CA . PHE A 1 112 ? -23.067 13.082 28.795 1.00 83.69 112 PHE A CA 1
ATOM 889 C C . PHE A 1 112 ? -23.250 11.891 29.733 1.00 83.69 112 PHE A C 1
ATOM 891 O O . PHE A 1 112 ? -22.616 11.857 30.780 1.00 83.69 112 PHE A O 1
ATOM 898 N N . ASP A 1 113 ? -24.045 10.892 29.355 1.00 82.25 113 ASP A N 1
ATOM 899 C CA . ASP A 1 113 ? -24.324 9.730 30.195 1.00 82.25 113 ASP A CA 1
ATOM 900 C C . ASP A 1 113 ? -23.050 8.923 30.477 1.00 82.25 113 ASP A C 1
ATOM 902 O O . ASP A 1 113 ? -22.801 8.561 31.632 1.00 82.25 113 ASP A O 1
ATOM 906 N N . TYR A 1 114 ? -22.195 8.723 29.467 1.00 81.94 114 TYR A N 1
ATOM 907 C CA . TYR A 1 114 ? -20.895 8.066 29.626 1.00 81.94 114 TYR A CA 1
ATOM 908 C C . TYR A 1 114 ? -19.941 8.851 30.538 1.00 81.94 114 TYR A C 1
ATOM 910 O O . TYR A 1 114 ? -19.357 8.286 31.472 1.00 81.94 114 TYR A O 1
ATOM 918 N N . LEU A 1 115 ? -19.770 10.153 30.296 1.00 83.12 115 LEU A N 1
ATOM 919 C CA . LEU A 1 115 ? -18.903 10.997 31.122 1.00 83.12 115 LEU A CA 1
ATOM 920 C C . LEU A 1 115 ? -19.439 11.073 32.550 1.00 83.12 115 LEU A C 1
ATOM 922 O O . LEU A 1 115 ? -18.698 10.827 33.499 1.00 83.12 115 LEU A O 1
ATOM 926 N N . TYR A 1 116 ? -20.739 11.301 32.708 1.00 84.12 116 TYR A N 1
ATOM 927 C CA . TYR A 1 116 ? -21.398 11.361 34.001 1.00 84.12 116 TYR A CA 1
ATOM 928 C C . TYR A 1 116 ? -21.235 10.045 34.763 1.00 84.12 116 TYR A C 1
ATOM 930 O O . TYR A 1 116 ? -20.799 10.064 35.909 1.00 84.12 116 TYR A O 1
ATOM 938 N N . HIS A 1 117 ? -21.485 8.885 34.152 1.00 82.50 117 HIS A N 1
ATOM 939 C CA . HIS A 1 117 ? -21.308 7.596 34.835 1.00 82.50 117 HIS A CA 1
ATOM 940 C C . HIS A 1 117 ? -19.842 7.302 35.153 1.00 82.50 117 HIS A C 1
ATOM 942 O O . HIS A 1 117 ? -19.538 6.799 36.233 1.00 82.50 117 HIS A O 1
ATOM 948 N N . SER A 1 118 ? -18.923 7.642 34.251 1.00 78.31 118 SER A N 1
ATOM 949 C CA . SER A 1 118 ? -17.505 7.339 34.448 1.00 78.31 118 SER A CA 1
ATOM 950 C C . SER A 1 118 ? -16.776 8.319 35.378 1.00 78.31 118 SER A C 1
ATOM 952 O O . SER A 1 118 ? -15.671 8.003 35.820 1.00 78.31 118 SER A O 1
ATOM 954 N N . MET A 1 119 ? -17.370 9.481 35.685 1.00 84.62 119 MET A N 1
ATOM 955 C CA . MET A 1 119 ? -16.732 10.556 36.462 1.00 84.62 119 MET A CA 1
ATOM 956 C C . MET A 1 119 ? -17.480 10.957 37.742 1.00 84.62 119 MET A C 1
ATOM 958 O O . MET A 1 119 ? -16.854 11.542 38.623 1.00 84.62 119 MET A O 1
ATOM 962 N N . ARG A 1 120 ? -18.770 10.619 37.916 1.00 84.50 120 ARG A N 1
ATOM 963 C CA . ARG A 1 120 ? -19.595 11.049 39.075 1.00 84.50 120 ARG A CA 1
ATOM 964 C C . ARG A 1 120 ? -18.990 10.705 40.445 1.00 84.50 120 ARG A C 1
ATOM 966 O O . ARG A 1 120 ? -19.263 11.398 41.417 1.00 84.50 120 ARG A O 1
ATOM 973 N N . GLY A 1 121 ? -18.189 9.643 40.542 1.00 81.62 121 GLY A N 1
ATOM 974 C CA . GLY A 1 121 ? -17.566 9.197 41.796 1.00 81.62 121 GLY A CA 1
ATOM 975 C C . GLY A 1 121 ? -16.148 9.720 42.052 1.00 81.62 121 GLY A C 1
ATOM 976 O O . GLY A 1 121 ? -15.554 9.382 43.080 1.00 81.62 121 GLY A O 1
ATOM 977 N N . LEU A 1 122 ? -15.566 10.496 41.135 1.00 84.94 122 LEU A N 1
ATOM 978 C CA . LEU A 1 122 ? -14.183 10.949 41.259 1.00 84.94 122 LEU A CA 1
ATOM 979 C C . LEU A 1 122 ? -14.097 12.152 42.204 1.00 84.94 122 LEU A C 1
ATOM 981 O O . LEU A 1 122 ? -14.719 13.186 41.991 1.00 84.94 122 LEU A O 1
ATOM 985 N N . LYS A 1 123 ? -13.284 12.021 43.257 1.00 83.88 123 LYS A N 1
ATOM 986 C CA . LYS A 1 123 ? -13.056 13.081 44.260 1.00 83.88 123 LYS A CA 1
ATOM 987 C C . LYS A 1 123 ? -12.080 14.167 43.793 1.00 83.88 123 LYS A C 1
ATOM 989 O O . LYS A 1 123 ? -11.858 15.137 44.510 1.00 83.88 123 LYS A O 1
ATOM 994 N N . LYS A 1 124 ? -11.451 13.969 42.633 1.00 81.00 124 LYS A N 1
ATOM 995 C CA . LYS A 1 124 ? -10.508 14.897 42.011 1.00 81.00 124 LYS A CA 1
ATOM 996 C C . LYS A 1 124 ? -10.916 15.124 40.566 1.00 81.00 124 LYS A C 1
ATOM 998 O O . LYS A 1 124 ? -11.280 14.176 39.869 1.00 81.00 124 LYS A O 1
ATOM 1003 N N . GLU A 1 125 ? -10.823 16.374 40.140 1.00 81.88 125 GLU A N 1
ATOM 1004 C CA . GLU A 1 125 ? -11.056 16.765 38.757 1.00 81.88 125 GLU A CA 1
ATOM 1005 C C . GLU A 1 125 ? -10.132 15.971 37.824 1.00 81.88 125 GLU A C 1
ATOM 1007 O O . GLU A 1 125 ? -8.938 15.822 38.084 1.00 81.88 125 GLU A O 1
ATOM 1012 N N . THR A 1 126 ? -10.716 15.381 36.782 1.00 72.00 126 THR A N 1
ATOM 1013 C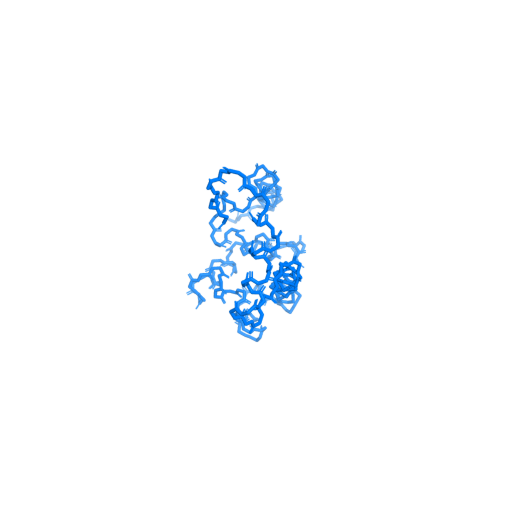 CA . THR A 1 126 ? -10.028 14.503 35.831 1.00 72.00 126 THR A CA 1
ATOM 1014 C C . THR A 1 126 ? -10.539 14.827 34.434 1.00 72.00 126 THR A C 1
ATOM 1016 O O . THR A 1 126 ? -11.746 14.812 34.217 1.00 72.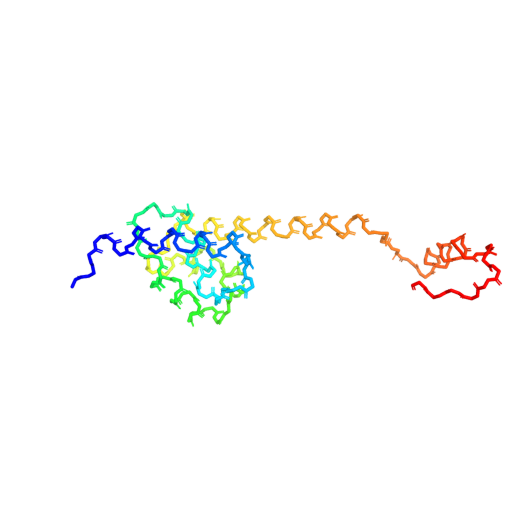00 126 THR A O 1
ATOM 1019 N N . PHE A 1 127 ? -9.639 15.088 33.487 1.00 74.12 127 PHE A N 1
ATOM 1020 C CA . PHE A 1 127 ? -9.981 15.308 32.079 1.00 74.12 127 PHE A CA 1
ATOM 1021 C C . PHE A 1 127 ? -9.702 14.020 31.290 1.00 74.12 127 PHE A C 1
ATOM 1023 O O . PHE A 1 127 ? -8.629 13.433 31.449 1.00 74.12 127 PHE A O 1
ATOM 1030 N N . LYS A 1 128 ? -10.678 13.557 30.500 1.00 64.31 128 LYS A N 1
ATOM 1031 C CA . LYS A 1 128 ? -10.602 12.351 29.658 1.00 64.31 128 LYS A CA 1
ATOM 1032 C C . LYS A 1 128 ? -10.617 12.704 28.180 1.00 64.31 128 LYS A C 1
ATOM 1034 O O . LYS A 1 128 ? -11.319 13.676 27.832 1.00 64.31 128 LYS A O 1
#

Foldseek 3Di:
DDDQVVVVVLLVVLVVVCVVPNCPPDDLLSVLLNLLCVQDPRDRSSQLSVVLCVVQVGNVSSLPDDLVRSCVRPSCHNSSSVSSPVVSVVVVVVVVVVVVPDPDDPDPVSVCVVCCVVPVPDPDDDDD

pLDDT: mean 84.75, std 13.11, range [35.09, 98.25]

Sequence (128 aa):
MPTEDTHRGHRKRLREKFLKSGLAGFHDYEVVELLLSLGTPRRDCKIPAKEAIKKFGTLRGVLEASTDELEQIEGIGAHSAFGIKLVQEVAREYLKAKILDKPFYKSSQEIFDYLYHSMRGLKKETFK

Secondary structure (DSSP, 8-state):
---THHHHHHHHHHHHHHHHHGGGG--HHHHHHHHHHHH-TTS--HHHHHHHHHHHSSHHHHHHS-HHHHHTSTT--HHHHHHHHHHHHHHHHHHHHHHHTS----SHHHHHHHHHHHHTT-SS----

Radius of gyration: 22.04 Å; chains: 1; bounding box: 49×30×63 Å